Protein AF-A0A7W1R428-F1 (afdb_monomer_lite)

pLDDT: mean 77.75, std 11.99, range [46.38, 95.56]

Sequence (162 aa):
SAAFAVQTAIAVAAGSLLSLLPHAWVALGVTLLFAVGAVVLWRSAAESSDGMDEEATALGSSRDREWPAWRIALASFGITFLAEWGDLSQLATAGLAARYDDPQSVFVGALAALLLIASLAVFVGAKLVARLPIRLVRRSAAVLFAAFAVLAASEAVTAFGG

Radius of gyration: 20.8 Å; chains: 1; bounding box: 50×32×56 Å

Structure (mmCIF, N/CA/C/O backbone):
data_AF-A0A7W1R428-F1
#
_entry.id   AF-A0A7W1R428-F1
#
loop_
_atom_site.group_PDB
_atom_site.id
_atom_site.type_symbol
_atom_site.label_atom_id
_atom_site.label_alt_id
_atom_site.label_comp_id
_atom_site.label_asym_id
_atom_site.label_entity_id
_atom_site.label_seq_id
_atom_site.pdbx_PDB_ins_code
_atom_site.Cartn_x
_atom_site.Cartn_y
_atom_site.Cartn_z
_atom_site.occupancy
_atom_site.B_iso_or_equiv
_atom_site.auth_seq_id
_atom_site.auth_comp_id
_atom_site.auth_asym_id
_atom_site.auth_atom_id
_atom_site.pdbx_PDB_model_num
ATOM 1 N N . SER A 1 1 ? -2.256 14.863 19.886 1.00 46.38 1 SER A N 1
ATOM 2 C CA . SER A 1 1 ? -2.017 15.956 18.916 1.00 46.38 1 SER A CA 1
ATOM 3 C C . SER A 1 1 ? -3.301 16.247 18.158 1.00 46.38 1 SER A C 1
ATOM 5 O O . SER A 1 1 ? -3.862 15.310 17.607 1.00 46.38 1 SER A O 1
ATOM 7 N N . ALA A 1 2 ? -3.790 17.491 18.132 1.00 48.59 2 ALA A N 1
ATOM 8 C CA . ALA A 1 2 ? -5.063 17.850 17.484 1.00 48.59 2 ALA A CA 1
ATOM 9 C C . ALA A 1 2 ? -5.148 17.414 16.003 1.00 48.59 2 ALA A C 1
ATOM 11 O O . ALA A 1 2 ? -6.204 16.992 15.549 1.00 48.59 2 ALA A O 1
ATOM 12 N N . ALA A 1 3 ? -4.016 17.402 15.289 1.00 47.34 3 ALA A N 1
ATOM 13 C CA . ALA A 1 3 ? -3.917 16.885 13.922 1.00 47.34 3 ALA A CA 1
ATOM 14 C C . ALA A 1 3 ? -4.297 15.395 13.798 1.00 47.34 3 ALA A C 1
ATOM 16 O O . ALA A 1 3 ? -5.015 15.024 12.878 1.00 47.34 3 ALA A O 1
ATOM 17 N N . PHE A 1 4 ? -3.888 14.564 14.762 1.00 48.84 4 PHE A N 1
ATOM 18 C CA . PHE A 1 4 ? -4.186 13.127 14.792 1.00 48.84 4 PHE A CA 1
ATOM 19 C C . PHE A 1 4 ? -5.676 12.872 15.065 1.00 48.84 4 PHE A C 1
ATOM 21 O O . PHE A 1 4 ? -6.282 11.993 14.471 1.00 48.84 4 PHE A O 1
ATOM 28 N N . ALA A 1 5 ? -6.298 13.692 15.918 1.00 59.56 5 ALA A N 1
ATOM 29 C CA . ALA A 1 5 ? -7.731 13.604 16.193 1.00 59.56 5 ALA A CA 1
ATOM 30 C C . ALA A 1 5 ? -8.578 14.015 14.977 1.00 59.56 5 ALA A C 1
ATOM 32 O O . ALA A 1 5 ? -9.542 13.330 14.645 1.00 59.56 5 ALA A O 1
ATOM 33 N N . VAL A 1 6 ? -8.196 15.095 14.285 1.00 69.75 6 VAL A N 1
ATOM 34 C CA . VAL A 1 6 ? -8.872 15.561 13.061 1.00 69.75 6 VAL A CA 1
ATOM 35 C C . VAL A 1 6 ? -8.744 14.530 11.943 1.00 69.75 6 VAL A C 1
ATOM 37 O O . VAL A 1 6 ? -9.721 14.204 11.280 1.00 69.75 6 VAL A O 1
ATOM 40 N N . GLN A 1 7 ? -7.557 13.965 11.764 1.00 57.78 7 GLN A N 1
ATOM 41 C CA . GLN A 1 7 ? -7.304 12.920 10.783 1.00 57.78 7 GLN A CA 1
ATOM 42 C C . GLN A 1 7 ? -8.105 11.644 11.061 1.00 57.78 7 GLN A C 1
ATOM 44 O O . GLN A 1 7 ? -8.745 11.122 10.150 1.00 57.78 7 GLN A O 1
ATOM 49 N N . THR A 1 8 ? -8.103 11.154 12.302 1.00 57.97 8 THR A N 1
ATOM 50 C CA . THR A 1 8 ? -8.894 9.978 12.685 1.00 57.97 8 THR A CA 1
ATOM 51 C C . THR A 1 8 ? -10.384 10.252 12.511 1.00 57.97 8 THR A C 1
ATOM 53 O O . THR A 1 8 ? -11.104 9.396 12.008 1.00 57.97 8 THR A O 1
ATOM 56 N N . ALA A 1 9 ? -10.849 11.463 12.831 1.00 66.94 9 ALA A N 1
ATOM 57 C CA . ALA A 1 9 ? -12.229 11.862 12.583 1.00 66.94 9 ALA A CA 1
ATOM 58 C C . ALA A 1 9 ? -12.577 11.857 11.086 1.00 66.94 9 ALA A C 1
ATOM 60 O O . ALA A 1 9 ? -13.651 11.386 10.729 1.00 66.94 9 ALA A O 1
ATOM 61 N N . ILE A 1 10 ? -11.677 12.310 10.205 1.00 72.69 10 ILE A N 1
ATOM 62 C CA . ILE A 1 10 ? -11.885 12.284 8.747 1.00 72.69 10 ILE A CA 1
ATOM 63 C C . ILE A 1 10 ? -11.892 10.847 8.211 1.00 72.69 10 ILE A C 1
ATOM 65 O O . ILE A 1 10 ? -12.778 10.505 7.433 1.00 72.69 10 ILE A O 1
ATOM 69 N N . ALA A 1 11 ? -10.958 9.992 8.635 1.00 61.50 11 ALA A N 1
ATOM 70 C CA . ALA A 1 11 ? -10.897 8.593 8.205 1.00 61.50 11 ALA A CA 1
ATOM 71 C C . ALA A 1 11 ? -12.123 7.794 8.679 1.00 61.50 11 ALA A C 1
ATOM 73 O O . ALA A 1 11 ? -12.725 7.055 7.902 1.00 61.50 11 ALA A O 1
ATOM 74 N N . VAL A 1 12 ? -12.550 8.000 9.930 1.00 67.56 12 VAL A N 1
ATOM 75 C CA . VAL A 1 12 ? -13.773 7.400 10.481 1.00 67.56 12 VAL A CA 1
ATOM 76 C C . VAL A 1 12 ? -15.014 7.969 9.801 1.00 67.56 12 VAL A C 1
ATOM 78 O O . VAL A 1 12 ? -15.932 7.212 9.515 1.00 67.56 12 VAL A O 1
ATOM 81 N N . ALA A 1 13 ? -15.052 9.265 9.483 1.00 72.12 13 ALA A N 1
ATOM 82 C CA . ALA A 1 13 ? -16.160 9.862 8.742 1.00 72.12 13 ALA A CA 1
ATOM 83 C C . ALA A 1 13 ? -16.240 9.327 7.306 1.00 72.12 13 ALA A C 1
ATOM 85 O O . ALA A 1 13 ? -17.332 9.014 6.848 1.00 72.12 13 ALA A O 1
ATOM 86 N N . ALA A 1 14 ? -15.109 9.162 6.616 1.00 69.44 14 ALA A N 1
ATOM 87 C CA . ALA A 1 14 ? -15.047 8.586 5.273 1.00 69.44 14 ALA A CA 1
ATOM 88 C C . ALA A 1 14 ? -15.424 7.095 5.271 1.00 69.44 14 ALA A C 1
ATOM 90 O O . ALA A 1 14 ? -16.214 6.666 4.433 1.00 69.44 14 ALA A O 1
ATOM 91 N N . GLY A 1 15 ? -14.928 6.319 6.239 1.00 64.12 15 GLY A N 1
ATOM 92 C CA . GLY A 1 15 ? -15.320 4.922 6.440 1.00 64.12 15 GLY A CA 1
ATOM 93 C C . GLY A 1 15 ? -16.794 4.777 6.826 1.00 64.12 15 GLY A C 1
ATOM 94 O O . GLY A 1 15 ? -17.482 3.907 6.305 1.00 64.12 15 GLY A O 1
ATOM 95 N N . SER A 1 16 ? -17.305 5.684 7.661 1.00 65.50 16 SER A N 1
ATOM 96 C CA . SER A 1 16 ? -18.724 5.786 8.017 1.00 65.50 16 SER A CA 1
ATOM 97 C C . SER A 1 16 ? -19.583 6.112 6.790 1.00 65.50 16 SER A C 1
ATOM 99 O O . SER A 1 16 ? -20.563 5.423 6.527 1.00 65.50 16 SER A O 1
ATOM 101 N N . LEU A 1 17 ? -19.166 7.071 5.960 1.00 66.31 17 LEU A N 1
ATOM 102 C CA . LEU A 1 17 ? -19.813 7.412 4.688 1.00 66.31 17 LEU A CA 1
ATOM 103 C C . LEU A 1 17 ? -19.819 6.249 3.691 1.00 66.31 17 LEU A C 1
ATOM 105 O O . LEU A 1 17 ? -20.832 6.019 3.036 1.00 66.31 17 LEU A O 1
ATOM 109 N N . LEU A 1 18 ? -18.729 5.485 3.604 1.00 66.38 18 LEU A N 1
ATOM 110 C CA . LEU A 1 18 ? -18.683 4.252 2.816 1.00 66.38 18 LEU A CA 1
ATOM 111 C C . LEU A 1 18 ? -19.590 3.164 3.403 1.00 66.38 18 LEU A C 1
ATOM 113 O O . LEU A 1 18 ? -20.216 2.433 2.646 1.00 66.38 18 LEU A O 1
ATOM 117 N N . SER A 1 19 ? -19.714 3.084 4.730 1.00 67.19 19 SER A N 1
ATOM 118 C CA . SER A 1 19 ? -20.616 2.136 5.399 1.00 67.19 19 SER A CA 1
ATOM 119 C C . SER A 1 19 ? -22.100 2.514 5.297 1.00 67.19 19 SER A C 1
ATOM 121 O O . SER A 1 19 ? -22.962 1.657 5.475 1.00 67.19 19 SER A O 1
ATOM 123 N N . LEU A 1 20 ? -22.405 3.782 4.983 1.00 71.31 20 LEU A N 1
ATOM 124 C CA . LEU A 1 20 ? -23.758 4.256 4.673 1.00 71.31 20 LEU A CA 1
ATOM 125 C C . LEU A 1 20 ? -24.197 3.874 3.253 1.00 71.31 20 LEU A C 1
ATOM 127 O O . LEU A 1 20 ? -25.394 3.885 2.959 1.00 71.31 20 LEU A O 1
ATOM 131 N N . LEU A 1 21 ? -23.256 3.534 2.368 1.00 73.75 21 LEU A N 1
ATOM 132 C CA . LEU A 1 21 ? -23.596 2.963 1.073 1.00 73.75 21 LEU A CA 1
ATOM 133 C C . LEU A 1 21 ? -24.078 1.521 1.276 1.00 73.75 21 LEU A C 1
ATOM 135 O O . LEU A 1 21 ? -23.491 0.778 2.067 1.00 73.75 21 LEU A O 1
ATOM 139 N N . PRO A 1 22 ? -25.119 1.082 0.547 1.00 81.19 22 PRO A N 1
ATOM 140 C CA . PRO A 1 22 ? -25.514 -0.318 0.575 1.00 81.19 22 PRO A CA 1
ATOM 141 C C . PRO A 1 22 ? -24.299 -1.190 0.241 1.00 81.19 22 PRO A C 1
ATOM 143 O O . PRO A 1 22 ? -23.606 -0.922 -0.743 1.00 81.19 22 PRO A O 1
ATOM 146 N N . HIS A 1 23 ? -24.039 -2.215 1.060 1.00 77.50 23 HIS A N 1
ATOM 147 C CA . HIS A 1 23 ? -22.818 -3.034 1.001 1.00 77.50 23 HIS A CA 1
ATOM 148 C C . HIS A 1 23 ? -22.543 -3.582 -0.409 1.00 77.50 23 HIS A C 1
ATOM 150 O O . HIS A 1 23 ? -21.394 -3.696 -0.834 1.00 77.50 23 HIS A O 1
ATOM 156 N N . ALA A 1 24 ? -23.608 -3.821 -1.172 1.00 80.38 24 ALA A N 1
ATOM 157 C CA . ALA A 1 24 ? -23.563 -4.247 -2.559 1.00 80.38 24 ALA A CA 1
ATOM 158 C C . ALA A 1 24 ? -22.816 -3.266 -3.493 1.00 80.38 24 ALA A C 1
ATOM 160 O O . ALA A 1 24 ? -22.064 -3.697 -4.365 1.00 80.38 24 ALA A O 1
ATOM 161 N N . TRP A 1 25 ? -22.938 -1.949 -3.286 1.00 84.19 25 TRP A N 1
ATOM 162 C CA . TRP A 1 25 ? -22.226 -0.939 -4.083 1.00 84.19 25 TRP A CA 1
ATOM 163 C C . TRP A 1 25 ? -20.737 -0.878 -3.760 1.00 84.19 25 TRP A C 1
ATOM 165 O O . TRP A 1 25 ? -19.921 -0.698 -4.665 1.00 84.19 25 TRP A O 1
ATOM 175 N N . VAL A 1 26 ? -20.375 -1.061 -2.489 1.00 83.94 26 VAL A N 1
ATOM 176 C CA . VAL A 1 26 ? -18.970 -1.119 -2.064 1.00 83.94 26 VAL A CA 1
ATOM 177 C C . VAL A 1 26 ? -18.304 -2.356 -2.665 1.00 83.94 26 VAL A C 1
ATOM 179 O O . VAL A 1 26 ? -17.255 -2.239 -3.297 1.00 83.94 26 VAL A O 1
ATOM 182 N N . ALA A 1 27 ? -18.954 -3.519 -2.564 1.00 84.94 27 ALA A N 1
ATOM 183 C CA . ALA A 1 27 ? -18.454 -4.766 -3.137 1.00 84.94 27 ALA A CA 1
ATOM 184 C C . ALA A 1 27 ? -18.299 -4.686 -4.668 1.00 84.94 27 ALA A C 1
ATOM 186 O O . ALA A 1 27 ? -17.291 -5.135 -5.221 1.00 84.94 27 ALA A O 1
ATOM 187 N N . LEU A 1 28 ? -19.245 -4.043 -5.363 1.00 87.25 28 LEU A N 1
ATOM 188 C CA . LEU A 1 28 ? -19.158 -3.799 -6.806 1.00 87.25 28 LEU A CA 1
ATOM 189 C C . LEU A 1 28 ? -17.972 -2.876 -7.144 1.00 87.25 28 LEU A C 1
ATOM 191 O O . LEU A 1 28 ? -17.186 -3.188 -8.041 1.00 87.25 28 LEU A O 1
ATOM 195 N N . GLY A 1 29 ? -17.788 -1.785 -6.395 1.00 88.75 29 GLY A N 1
ATOM 196 C CA . GLY A 1 29 ? -16.657 -0.869 -6.574 1.00 88.75 29 GLY A CA 1
ATOM 197 C C . GLY A 1 29 ? -15.299 -1.557 -6.403 1.00 88.75 29 GLY A C 1
ATOM 198 O O . GLY A 1 29 ? -14.413 -1.397 -7.243 1.00 88.75 29 GLY A O 1
ATOM 199 N N . VAL A 1 30 ? -15.157 -2.384 -5.365 1.00 87.94 30 VAL A N 1
ATOM 200 C CA . VAL A 1 30 ? -13.943 -3.175 -5.107 1.00 87.94 30 VAL A CA 1
ATOM 201 C C . VAL A 1 30 ? -13.705 -4.205 -6.217 1.00 87.94 30 VAL A C 1
ATOM 203 O O . VAL A 1 30 ? -12.585 -4.329 -6.714 1.00 87.94 30 VAL A O 1
ATOM 206 N N . THR A 1 31 ? -14.759 -4.890 -6.669 1.00 91.12 31 THR A N 1
ATOM 207 C CA . THR A 1 31 ? -14.688 -5.847 -7.786 1.00 91.12 31 THR A CA 1
ATOM 208 C C . THR A 1 31 ? -14.165 -5.183 -9.057 1.00 91.12 31 THR A C 1
ATOM 210 O O . THR A 1 31 ? -13.238 -5.692 -9.690 1.00 91.12 31 THR A O 1
ATOM 213 N N . LEU A 1 32 ? -14.723 -4.024 -9.420 1.00 93.38 32 LEU A N 1
ATOM 214 C CA . LEU A 1 32 ? -14.290 -3.267 -10.595 1.00 93.38 32 LEU A CA 1
ATOM 215 C C . LEU A 1 32 ? -12.843 -2.794 -10.465 1.00 93.38 32 LEU A C 1
ATOM 217 O O . LEU A 1 32 ? -12.081 -2.920 -11.422 1.00 93.38 32 LEU A O 1
ATOM 221 N N . LEU A 1 33 ? -12.449 -2.295 -9.293 1.00 92.94 33 LEU A N 1
ATOM 222 C CA . LEU A 1 33 ? -11.083 -1.846 -9.033 1.00 92.94 33 LEU A CA 1
ATOM 223 C C . LEU A 1 33 ? -10.070 -2.970 -9.288 1.00 92.94 33 LEU A C 1
ATOM 225 O O . LEU A 1 33 ? -9.105 -2.782 -10.034 1.00 92.94 33 LEU A O 1
ATOM 229 N N . PHE A 1 34 ? -10.307 -4.150 -8.712 1.00 94.56 34 PHE A N 1
ATOM 230 C CA . PHE A 1 34 ? -9.418 -5.294 -8.896 1.00 94.56 34 PHE A CA 1
ATOM 231 C C . PHE A 1 34 ? -9.449 -5.835 -10.328 1.00 94.56 34 PHE A C 1
ATOM 233 O O . PHE A 1 34 ? -8.393 -6.154 -10.875 1.00 94.56 34 PHE A O 1
ATOM 240 N N . ALA A 1 35 ? -10.620 -5.884 -10.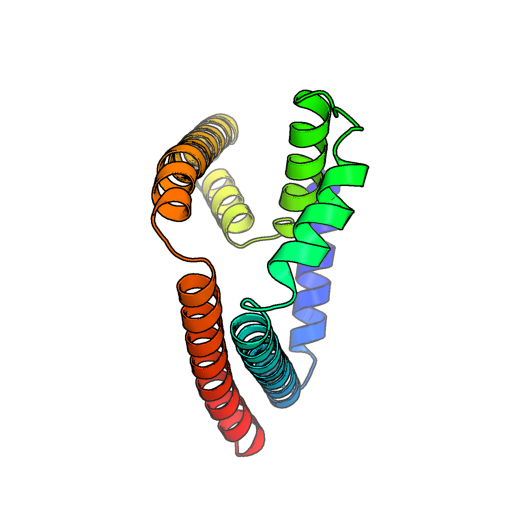971 1.00 93.12 35 ALA A N 1
ATOM 241 C CA . ALA A 1 35 ? -10.747 -6.338 -12.356 1.00 93.12 35 ALA A CA 1
ATOM 242 C C . ALA A 1 35 ? -9.991 -5.420 -13.331 1.00 93.12 35 ALA A C 1
ATOM 244 O O . ALA A 1 35 ? -9.233 -5.897 -14.179 1.00 93.12 35 ALA A O 1
ATOM 245 N N . VAL A 1 36 ? -10.136 -4.100 -13.181 1.00 94.62 36 VAL A N 1
ATOM 246 C CA . VAL A 1 36 ? -9.393 -3.114 -13.978 1.00 94.62 36 VAL A CA 1
ATOM 247 C C . VAL A 1 36 ? -7.895 -3.236 -13.710 1.00 94.62 36 VAL A C 1
ATOM 249 O O . VAL A 1 36 ? -7.114 -3.298 -14.661 1.00 94.62 36 VAL A O 1
ATOM 252 N N . GLY A 1 37 ? -7.485 -3.343 -12.441 1.00 90.38 37 GLY A N 1
ATOM 253 C CA . GLY A 1 37 ? -6.081 -3.540 -12.075 1.00 90.38 37 GLY A CA 1
ATOM 254 C C . GLY A 1 37 ? -5.478 -4.800 -12.703 1.00 90.38 37 GLY A C 1
ATOM 255 O O . GLY A 1 37 ? -4.380 -4.742 -13.257 1.00 90.38 37 GLY A O 1
ATOM 256 N N . ALA A 1 38 ? -6.220 -5.912 -12.716 1.00 92.25 38 ALA A N 1
ATOM 257 C CA . ALA A 1 38 ? -5.803 -7.153 -13.366 1.00 92.25 38 ALA A CA 1
ATOM 258 C C . ALA A 1 38 ? -5.568 -6.959 -14.872 1.00 92.25 38 ALA A C 1
ATOM 260 O O . ALA A 1 38 ? -4.522 -7.352 -15.390 1.00 92.25 38 ALA A O 1
ATOM 261 N N . VAL A 1 39 ? -6.509 -6.313 -15.570 1.00 92.5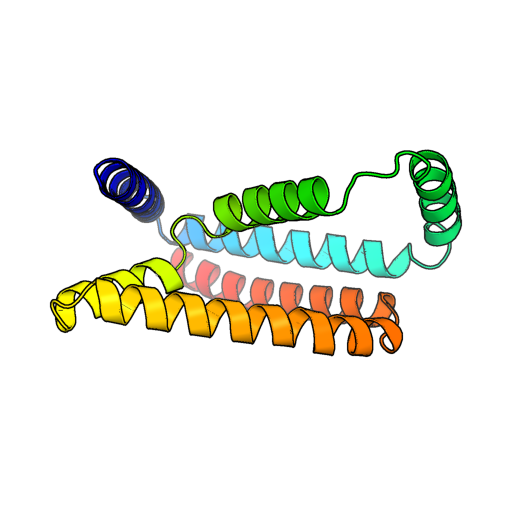0 39 VAL A N 1
ATOM 262 C CA . VAL A 1 39 ? -6.417 -6.065 -17.019 1.00 92.50 39 VAL A CA 1
ATOM 263 C C . VAL A 1 39 ? -5.257 -5.126 -17.354 1.00 92.50 39 VAL A C 1
ATOM 265 O O . VAL A 1 39 ? -4.487 -5.415 -18.271 1.00 92.50 39 VAL A O 1
ATOM 268 N N . VAL A 1 40 ? -5.095 -4.027 -16.611 1.00 91.44 40 VAL A N 1
ATOM 269 C CA . VAL A 1 40 ? -4.001 -3.063 -16.822 1.00 91.44 40 VAL A CA 1
ATOM 270 C C . VAL A 1 40 ? -2.645 -3.735 -16.619 1.00 91.44 40 VAL A C 1
ATOM 272 O O . VAL A 1 40 ? -1.770 -3.625 -17.479 1.00 91.44 40 VAL A O 1
ATOM 275 N N . LEU A 1 41 ? -2.475 -4.487 -15.528 1.00 88.62 41 LEU A N 1
ATOM 276 C CA . LEU A 1 41 ? -1.226 -5.198 -15.248 1.00 88.62 41 LEU A CA 1
ATOM 277 C C . LEU A 1 41 ? -0.937 -6.283 -16.289 1.00 88.62 41 LEU A C 1
ATOM 279 O O . LEU A 1 41 ? 0.216 -6.450 -16.690 1.00 88.62 41 LEU A O 1
ATOM 283 N N . TRP A 1 42 ? -1.967 -6.986 -16.767 1.00 89.62 42 TRP A N 1
ATOM 284 C CA . TRP A 1 42 ? -1.817 -8.009 -17.800 1.00 89.62 42 TRP A CA 1
ATOM 285 C C . TRP A 1 42 ? -1.372 -7.417 -19.142 1.00 89.62 42 TRP A C 1
ATOM 287 O O . TRP A 1 42 ? -0.429 -7.922 -19.753 1.00 89.62 42 TRP A O 1
ATOM 297 N N . ARG A 1 43 ? -1.990 -6.309 -19.574 1.00 87.81 43 ARG A N 1
ATOM 298 C CA . ARG A 1 43 ? -1.610 -5.590 -20.806 1.00 87.81 43 ARG A CA 1
ATOM 299 C C . ARG A 1 43 ? -0.202 -5.007 -20.704 1.00 87.81 43 ARG A C 1
ATOM 301 O O . ARG A 1 43 ? 0.626 -5.240 -21.580 1.00 87.81 43 ARG A O 1
ATOM 308 N N . SER A 1 44 ? 0.110 -4.383 -19.572 1.00 79.38 44 SER A N 1
ATOM 309 C CA . SER A 1 44 ? 1.433 -3.824 -19.285 1.00 79.38 44 SER A CA 1
ATOM 310 C C . SER A 1 44 ? 2.535 -4.895 -19.195 1.00 79.38 44 SER A C 1
ATOM 312 O O . SER A 1 44 ? 3.710 -4.622 -19.452 1.00 79.38 44 SER A O 1
ATOM 314 N N . ALA A 1 45 ? 2.190 -6.138 -18.843 1.00 78.81 45 ALA A N 1
ATOM 315 C CA . ALA A 1 45 ? 3.106 -7.276 -18.906 1.00 78.81 45 ALA A CA 1
ATOM 316 C C . ALA A 1 45 ? 3.311 -7.808 -20.338 1.00 78.81 45 ALA A C 1
ATOM 318 O O . ALA A 1 45 ? 4.328 -8.449 -20.600 1.00 78.81 45 ALA A O 1
ATOM 319 N N . ALA A 1 46 ? 2.377 -7.562 -21.260 1.00 72.56 46 ALA A N 1
ATOM 320 C CA . ALA A 1 46 ? 2.488 -7.960 -22.664 1.00 72.56 46 ALA A CA 1
ATOM 321 C C . ALA A 1 46 ? 3.283 -6.937 -23.500 1.00 72.56 46 ALA A C 1
ATOM 323 O O . ALA A 1 46 ? 4.119 -7.343 -24.300 1.00 72.56 46 ALA A O 1
ATOM 324 N N . GLU A 1 47 ? 3.101 -5.636 -23.249 1.00 69.19 47 GLU A N 1
ATOM 325 C CA . GLU A 1 47 ? 3.794 -4.527 -23.949 1.00 69.19 47 GLU A CA 1
ATOM 326 C C . GLU A 1 47 ? 5.284 -4.397 -23.584 1.00 69.19 47 GLU A C 1
ATOM 328 O O . GLU A 1 47 ? 6.082 -3.814 -24.316 1.00 69.19 47 GLU A O 1
ATOM 333 N N . SER A 1 48 ? 5.690 -5.011 -22.472 1.00 59.97 48 SER A N 1
ATOM 334 C CA . SER A 1 48 ? 7.047 -4.954 -21.914 1.00 59.97 48 SER A CA 1
ATOM 335 C C . SER A 1 48 ? 8.169 -5.628 -22.725 1.00 59.97 48 SER A C 1
ATOM 337 O O . SER A 1 48 ? 9.238 -5.907 -22.181 1.00 59.97 48 SER A O 1
ATOM 339 N N . SER A 1 49 ? 7.935 -5.937 -24.001 1.00 56.16 49 SER A N 1
ATOM 340 C CA . SER A 1 49 ? 8.962 -6.438 -24.920 1.00 56.16 49 SER A CA 1
ATOM 341 C C . SER A 1 49 ? 9.369 -5.440 -26.007 1.00 56.16 49 SER A C 1
ATOM 343 O O . SER A 1 49 ? 10.367 -5.719 -26.655 1.00 56.16 49 SER A O 1
ATOM 345 N N . ASP A 1 50 ? 8.634 -4.337 -26.198 1.00 55.34 50 ASP A N 1
ATOM 346 C CA . ASP A 1 50 ? 8.876 -3.382 -27.300 1.00 55.34 50 ASP A CA 1
ATOM 347 C C . ASP A 1 50 ? 8.964 -1.923 -26.795 1.00 55.34 50 ASP A C 1
ATOM 349 O O . ASP A 1 50 ? 9.802 -1.156 -27.248 1.00 55.34 50 ASP A O 1
ATOM 353 N N . GLY A 1 51 ? 8.180 -1.545 -25.771 1.00 54.78 51 GLY A N 1
ATOM 354 C CA . GLY A 1 51 ? 8.163 -0.166 -25.241 1.00 54.78 51 GLY A CA 1
ATOM 355 C C . GLY A 1 51 ? 9.158 0.135 -24.110 1.00 54.78 51 GLY A C 1
ATOM 356 O O . GLY A 1 51 ? 9.416 1.297 -23.803 1.00 54.78 51 GLY A O 1
ATOM 357 N N . MET A 1 52 ? 9.740 -0.893 -23.479 1.00 53.78 52 MET A N 1
ATOM 358 C CA . MET A 1 52 ? 10.676 -0.709 -22.359 1.00 53.78 52 MET A CA 1
ATOM 359 C C . MET A 1 52 ? 11.956 0.021 -22.784 1.00 53.78 52 MET A C 1
ATOM 361 O O . MET A 1 52 ? 12.520 0.766 -21.986 1.00 53.78 52 MET A O 1
ATOM 365 N N . ASP A 1 53 ? 12.397 -0.192 -24.024 1.00 56.38 53 ASP A N 1
ATOM 366 C CA . ASP A 1 53 ? 13.646 0.358 -24.546 1.00 56.38 53 ASP A CA 1
ATOM 367 C C . ASP A 1 53 ? 13.490 1.837 -24.957 1.00 56.38 53 ASP A C 1
ATOM 369 O O . ASP A 1 53 ? 14.399 2.633 -24.712 1.00 56.38 53 ASP A O 1
ATOM 373 N N . GLU A 1 54 ? 12.321 2.248 -25.473 1.00 57.84 54 GLU A N 1
ATOM 374 C CA . GLU A 1 54 ? 11.987 3.654 -25.785 1.00 57.84 54 GLU A CA 1
ATOM 375 C C . GLU A 1 54 ? 11.679 4.486 -24.528 1.00 57.84 54 GLU A C 1
ATOM 377 O O . GLU A 1 54 ? 12.136 5.623 -24.389 1.00 57.84 54 GLU A O 1
ATOM 382 N N . GLU A 1 55 ? 10.952 3.927 -23.559 1.00 57.69 55 GLU A N 1
ATOM 383 C CA . GLU A 1 55 ? 10.612 4.639 -22.322 1.00 57.69 55 GLU A CA 1
ATOM 384 C C . GLU A 1 55 ? 11.835 4.756 -21.392 1.00 57.69 55 GLU A C 1
ATOM 386 O O . GLU A 1 55 ? 12.063 5.805 -20.787 1.00 57.69 55 GLU A O 1
ATOM 391 N N . ALA A 1 56 ? 12.702 3.735 -21.335 1.00 56.94 56 ALA A N 1
ATOM 392 C CA . ALA A 1 56 ? 13.968 3.809 -20.600 1.00 56.94 56 ALA A CA 1
ATOM 393 C C . ALA A 1 56 ? 14.969 4.797 -21.225 1.00 56.94 56 ALA A C 1
ATOM 395 O O . ALA A 1 56 ? 15.740 5.417 -20.486 1.00 56.94 56 ALA A O 1
ATOM 396 N N . THR A 1 57 ? 14.952 4.987 -22.550 1.00 56.59 57 THR A N 1
ATOM 397 C CA . THR A 1 57 ? 15.784 5.996 -23.228 1.00 56.59 57 THR A CA 1
ATOM 398 C C . THR A 1 57 ? 15.231 7.417 -23.056 1.00 56.59 57 THR A C 1
ATOM 400 O O . THR A 1 57 ? 16.014 8.325 -22.768 1.00 56.59 57 THR A O 1
ATOM 403 N N . ALA A 1 58 ? 13.907 7.619 -23.090 1.00 61.66 58 ALA A N 1
ATOM 404 C CA . ALA A 1 58 ? 13.267 8.918 -22.820 1.00 61.66 58 ALA A CA 1
ATOM 405 C C . ALA A 1 58 ? 13.339 9.353 -21.336 1.00 61.66 58 ALA A C 1
ATOM 407 O O . ALA A 1 58 ? 13.523 10.531 -21.013 1.00 61.66 58 ALA A O 1
ATOM 408 N N . LEU A 1 59 ? 13.245 8.403 -20.401 1.00 60.06 59 LEU A N 1
ATOM 409 C CA . LEU A 1 59 ? 13.485 8.646 -18.972 1.00 60.06 59 LEU A CA 1
ATOM 410 C C . LEU A 1 59 ? 14.982 8.796 -18.665 1.00 60.06 59 LEU A C 1
ATOM 412 O O . LEU A 1 59 ? 15.346 9.501 -17.723 1.00 60.06 59 LEU A O 1
ATOM 416 N N . GLY A 1 60 ? 15.847 8.174 -19.473 1.00 55.97 60 GLY A N 1
ATOM 417 C CA . GLY A 1 60 ? 17.300 8.330 -19.438 1.00 55.97 60 GLY A CA 1
ATOM 418 C C . GLY A 1 60 ? 17.748 9.763 -19.732 1.00 55.97 60 GLY A C 1
ATOM 419 O O . GLY A 1 60 ? 18.573 10.285 -18.991 1.00 55.97 60 GLY A O 1
ATOM 420 N N . SER A 1 61 ? 17.135 10.440 -20.710 1.00 56.06 61 SER A N 1
ATOM 421 C CA . SER A 1 61 ? 17.441 11.847 -21.031 1.00 56.06 61 SER A CA 1
ATOM 422 C C . SER A 1 61 ? 16.898 12.858 -20.010 1.00 56.06 61 SER A C 1
ATOM 424 O O . SER A 1 61 ? 17.297 14.016 -20.006 1.00 56.06 61 SER A O 1
ATOM 426 N N . SER A 1 62 ? 15.980 12.441 -19.131 1.00 58.06 62 SER A N 1
ATOM 427 C CA . SER A 1 62 ? 15.472 13.262 -18.016 1.00 58.06 62 SER A CA 1
ATOM 428 C C . SER A 1 62 ? 16.231 13.014 -16.702 1.00 58.06 62 SER A C 1
ATOM 430 O O . SER A 1 62 ? 16.033 13.721 -15.710 1.00 58.06 62 SER A O 1
ATOM 432 N N . ARG A 1 63 ? 17.104 11.998 -16.688 1.00 57.19 63 ARG A N 1
ATOM 433 C CA . ARG A 1 63 ? 17.857 11.513 -15.524 1.00 57.19 63 ARG A CA 1
ATOM 434 C C . ARG A 1 63 ? 19.077 12.374 -15.185 1.00 57.19 63 ARG A C 1
ATOM 436 O O . ARG A 1 63 ? 19.609 12.245 -14.088 1.00 57.19 63 ARG A O 1
ATOM 443 N N . ASP A 1 64 ? 19.433 13.312 -16.062 1.00 56.28 64 ASP A N 1
ATOM 444 C CA . ASP A 1 64 ? 20.499 14.312 -15.873 1.00 56.28 64 ASP A CA 1
ATOM 445 C C . ASP A 1 64 ? 20.189 15.310 -14.740 1.00 56.28 64 ASP A C 1
ATOM 447 O O . ASP A 1 64 ? 21.011 16.131 -14.330 1.00 56.28 64 ASP A O 1
ATOM 451 N N . ARG A 1 65 ? 18.967 15.263 -14.203 1.00 63.62 65 ARG A N 1
ATOM 452 C CA . ARG A 1 65 ? 18.573 15.982 -12.999 1.00 63.62 65 ARG A CA 1
ATOM 453 C C . ARG A 1 65 ? 18.985 15.151 -11.778 1.00 63.62 65 ARG A C 1
ATOM 455 O O . ARG A 1 65 ? 18.155 14.478 -11.173 1.00 63.62 65 ARG A O 1
ATOM 462 N N . GLU A 1 66 ? 20.259 15.225 -11.402 1.00 67.75 66 GLU A N 1
ATOM 463 C CA . GLU A 1 66 ? 20.797 14.608 -10.182 1.00 67.75 66 GLU A CA 1
ATOM 464 C C . GLU A 1 66 ? 20.119 15.208 -8.939 1.00 67.75 66 GLU A C 1
ATOM 466 O O . GLU A 1 66 ? 20.506 16.258 -8.419 1.00 67.75 66 GLU A O 1
ATOM 471 N N . TRP A 1 67 ? 19.034 14.591 -8.469 1.00 76.38 67 TRP A N 1
ATOM 472 C CA . TRP A 1 67 ? 18.424 15.010 -7.214 1.00 76.38 67 TRP A CA 1
ATOM 473 C C . TRP A 1 67 ? 19.311 14.531 -6.065 1.00 76.38 67 TRP A C 1
ATOM 475 O O . TRP A 1 67 ? 19.628 13.342 -5.999 1.00 76.38 67 TRP A O 1
ATOM 485 N N . PRO A 1 68 ? 19.688 15.413 -5.125 1.00 86.69 68 PRO A N 1
ATOM 486 C CA . PRO A 1 68 ? 20.424 14.989 -3.948 1.00 86.69 68 PRO A CA 1
ATOM 487 C C . PRO A 1 68 ? 19.595 13.972 -3.154 1.00 86.69 68 PRO A C 1
ATOM 489 O O . PRO A 1 68 ? 18.375 14.113 -3.028 1.00 86.69 68 PRO A O 1
ATOM 492 N N . ALA A 1 69 ? 20.263 12.963 -2.589 1.00 83.88 69 ALA A N 1
ATOM 493 C CA . ALA A 1 69 ? 19.627 11.815 -1.934 1.00 83.88 69 ALA A CA 1
ATOM 494 C C . ALA A 1 69 ? 18.592 12.205 -0.861 1.00 83.88 69 ALA A C 1
ATOM 496 O O . ALA A 1 69 ? 17.565 11.545 -0.724 1.00 83.88 69 ALA A O 1
ATOM 497 N N . TRP A 1 70 ? 18.804 13.318 -0.151 1.00 83.81 70 TRP A N 1
ATOM 498 C CA . TRP A 1 70 ? 17.855 13.819 0.847 1.00 83.81 70 TRP A CA 1
ATOM 499 C C . TRP A 1 70 ? 16.511 14.259 0.241 1.00 83.81 70 TRP A C 1
ATOM 501 O O . TRP A 1 70 ? 15.480 14.091 0.884 1.00 83.81 70 TRP A O 1
ATOM 511 N N . ARG A 1 71 ? 16.487 14.778 -0.999 1.00 85.38 71 ARG A N 1
ATOM 512 C CA . ARG A 1 71 ? 15.239 15.146 -1.695 1.00 85.38 71 ARG A CA 1
ATOM 513 C C . ARG A 1 71 ? 14.460 13.914 -2.117 1.00 85.38 71 ARG A C 1
ATOM 515 O O . ARG A 1 71 ? 13.241 13.913 -2.013 1.00 85.38 71 ARG A O 1
ATOM 522 N N . ILE A 1 72 ? 15.160 12.872 -2.563 1.00 83.44 72 ILE A N 1
ATOM 523 C CA . ILE A 1 72 ? 14.550 11.582 -2.900 1.00 83.44 72 ILE A CA 1
ATOM 524 C C . ILE A 1 72 ? 13.972 10.945 -1.635 1.00 83.44 72 ILE A C 1
ATOM 526 O O . ILE A 1 72 ? 12.825 10.505 -1.646 1.00 83.44 72 ILE A O 1
ATOM 530 N N . ALA A 1 73 ? 14.731 10.960 -0.535 1.00 81.38 73 ALA A N 1
ATOM 531 C CA . ALA A 1 73 ? 14.275 10.468 0.759 1.00 81.38 73 ALA A CA 1
ATOM 532 C C . ALA A 1 73 ? 13.048 11.243 1.256 1.00 81.38 73 ALA A C 1
ATOM 534 O O . ALA A 1 73 ? 12.059 10.624 1.627 1.00 81.38 73 ALA A O 1
ATOM 535 N N . LEU A 1 74 ? 13.070 12.579 1.197 1.00 83.19 74 LEU A N 1
ATOM 536 C CA . LEU A 1 74 ? 11.954 13.417 1.640 1.00 83.19 74 LEU A CA 1
ATOM 537 C C . LEU A 1 74 ? 10.708 13.245 0.761 1.00 83.19 74 LEU A C 1
ATOM 539 O O . LEU A 1 74 ? 9.601 13.188 1.286 1.00 83.19 74 LEU A O 1
ATOM 543 N N . ALA A 1 75 ? 10.873 13.137 -0.559 1.00 83.56 75 ALA A N 1
ATOM 544 C CA . ALA A 1 75 ? 9.762 12.906 -1.479 1.00 83.56 75 ALA A CA 1
ATOM 545 C C . ALA A 1 75 ? 9.147 11.513 -1.284 1.00 83.56 75 ALA A C 1
ATOM 547 O O . ALA A 1 75 ? 7.931 11.395 -1.167 1.00 83.56 75 ALA A O 1
ATOM 548 N N . SER A 1 76 ? 9.982 10.475 -1.191 1.00 79.31 76 SER A N 1
ATOM 549 C CA . SER A 1 76 ? 9.526 9.101 -0.942 1.00 79.31 76 SER A CA 1
ATOM 550 C C . SER A 1 76 ? 8.839 9.000 0.416 1.00 79.31 76 SER A C 1
ATOM 552 O O . SER A 1 76 ? 7.744 8.458 0.505 1.00 79.31 76 SER A O 1
ATOM 554 N N . PHE A 1 77 ? 9.432 9.605 1.451 1.00 80.31 77 PHE A N 1
ATOM 555 C CA . PHE A 1 77 ? 8.819 9.721 2.769 1.00 80.31 77 PHE A CA 1
ATOM 556 C C . PHE A 1 77 ? 7.465 10.421 2.688 1.00 80.31 77 PHE A C 1
ATOM 558 O O . PHE A 1 77 ? 6.496 9.879 3.194 1.00 80.31 77 PHE A O 1
ATOM 565 N N . GLY A 1 78 ? 7.369 11.580 2.030 1.00 81.62 78 GLY A N 1
ATOM 566 C CA . GLY A 1 78 ? 6.118 12.329 1.918 1.00 81.62 78 GLY A CA 1
ATOM 567 C C . GLY A 1 78 ? 5.015 11.549 1.202 1.00 81.62 78 GLY A C 1
ATOM 568 O O . GLY A 1 78 ? 3.885 11.527 1.679 1.00 81.62 78 GLY A O 1
ATOM 569 N N . ILE A 1 79 ? 5.344 10.872 0.097 1.00 82.62 79 ILE A N 1
ATOM 570 C CA . ILE A 1 79 ? 4.390 10.047 -0.659 1.00 82.62 79 ILE A CA 1
ATOM 571 C C . ILE A 1 79 ? 3.933 8.849 0.178 1.00 82.62 79 ILE A C 1
ATOM 573 O O . ILE A 1 79 ? 2.732 8.641 0.317 1.00 82.62 79 ILE A O 1
ATOM 577 N N . THR A 1 80 ? 4.862 8.088 0.765 1.00 75.88 80 THR A N 1
ATOM 578 C CA . THR A 1 80 ? 4.530 6.928 1.608 1.00 75.88 80 THR A CA 1
ATOM 579 C C . THR A 1 80 ? 3.759 7.346 2.854 1.00 75.88 80 THR A C 1
ATOM 581 O O . THR A 1 80 ? 2.750 6.735 3.176 1.00 75.88 80 THR A O 1
ATOM 584 N N . PHE A 1 81 ? 4.168 8.424 3.520 1.00 76.62 81 PHE A N 1
ATOM 585 C CA . PHE A 1 81 ? 3.492 8.963 4.697 1.00 76.62 81 PHE A CA 1
ATOM 586 C C . PHE A 1 81 ? 2.044 9.346 4.401 1.00 76.62 81 PHE A C 1
ATOM 588 O O . PHE A 1 81 ? 1.162 9.056 5.203 1.00 76.62 81 PHE A O 1
ATOM 595 N N . LEU A 1 82 ? 1.798 9.979 3.251 1.00 78.31 82 LEU A N 1
ATOM 596 C CA . LEU A 1 82 ? 0.451 10.350 2.832 1.00 78.31 82 LEU A CA 1
ATOM 597 C C . LEU A 1 82 ? -0.369 9.125 2.398 1.00 78.31 82 LEU A C 1
ATOM 599 O O . LEU A 1 82 ? -1.570 9.084 2.64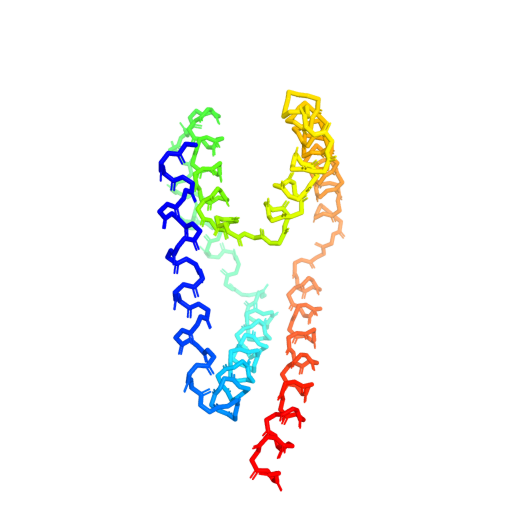6 1.00 78.31 82 LEU A O 1
ATOM 603 N N . ALA A 1 83 ? 0.274 8.129 1.781 1.00 76.69 83 ALA A N 1
ATOM 604 C CA . ALA A 1 83 ? -0.360 6.882 1.352 1.00 76.69 83 ALA A CA 1
ATOM 605 C C . ALA A 1 83 ? -0.732 5.958 2.526 1.00 76.69 83 ALA A C 1
ATOM 607 O O . ALA A 1 83 ? -1.766 5.301 2.475 1.00 76.69 83 ALA A O 1
ATOM 608 N N . GLU A 1 84 ? 0.082 5.922 3.583 1.00 74.19 84 GLU A N 1
ATOM 609 C CA . GLU A 1 84 ? -0.142 5.108 4.791 1.00 74.19 84 GLU A CA 1
ATOM 610 C C . GLU A 1 84 ? -0.891 5.872 5.898 1.00 74.19 84 GLU A C 1
ATOM 612 O O . GLU A 1 84 ? -1.063 5.387 7.020 1.00 74.19 84 GLU A O 1
ATOM 617 N N . TRP A 1 85 ? -1.341 7.093 5.607 1.00 70.12 85 TRP A N 1
ATOM 618 C CA . TRP A 1 85 ? -2.053 7.949 6.546 1.00 70.12 85 TRP A CA 1
ATOM 619 C C . TRP A 1 85 ? -3.408 7.332 6.923 1.00 70.12 85 TRP A C 1
ATOM 621 O O . TRP A 1 85 ? -4.356 7.357 6.141 1.00 70.12 85 TRP A O 1
ATOM 631 N N . GLY A 1 86 ? -3.519 6.806 8.147 1.00 65.12 86 GLY A N 1
ATOM 632 C CA . GLY A 1 86 ? -4.718 6.118 8.639 1.00 65.12 86 GLY A CA 1
ATOM 633 C C . GLY A 1 86 ? -4.747 4.605 8.398 1.00 65.12 86 GLY A C 1
ATOM 634 O O . GLY A 1 86 ? -5.811 4.004 8.537 1.00 65.12 86 GLY A O 1
ATOM 635 N N . ASP A 1 87 ? -3.615 3.983 8.061 1.00 81.69 87 ASP A N 1
ATOM 636 C CA . ASP A 1 87 ? -3.516 2.526 7.939 1.00 81.69 87 ASP A CA 1
ATOM 637 C C . ASP A 1 87 ? -3.725 1.798 9.291 1.00 81.69 87 ASP A C 1
ATOM 639 O O . ASP A 1 87 ? -3.502 2.341 10.380 1.00 81.69 87 ASP A O 1
ATOM 643 N N . LEU A 1 88 ? -4.131 0.528 9.219 1.00 74.38 88 LEU A N 1
ATOM 644 C CA . LEU A 1 88 ? -4.336 -0.390 10.343 1.00 74.38 88 LEU A CA 1
ATOM 645 C C . LEU A 1 88 ? -3.137 -0.442 11.301 1.00 74.38 88 LEU A C 1
ATOM 647 O O . LEU A 1 88 ? -3.326 -0.577 12.513 1.00 74.38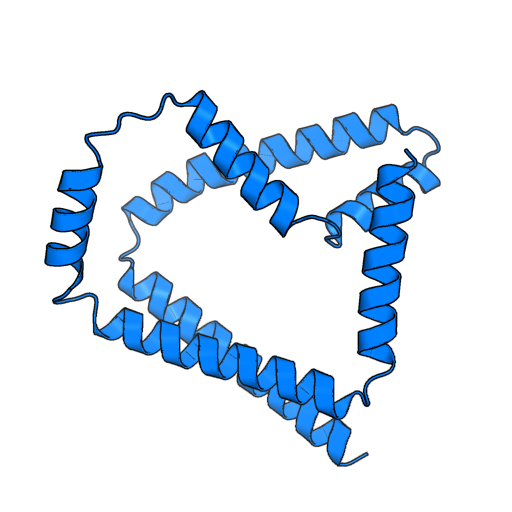 88 LEU A O 1
ATOM 651 N N . SER A 1 89 ? -1.912 -0.287 10.794 1.00 79.81 89 SER A N 1
ATOM 652 C CA . SER A 1 89 ? -0.695 -0.215 11.614 1.00 79.81 89 SER A CA 1
ATOM 653 C C . SER A 1 89 ? -0.684 0.979 12.588 1.00 79.81 89 SER A C 1
ATOM 655 O O . SER A 1 89 ? -0.210 0.855 13.725 1.00 79.81 89 SER A O 1
ATOM 657 N N . GLN A 1 90 ? -1.269 2.119 12.202 1.00 79.25 90 GLN A N 1
ATOM 658 C CA . GLN A 1 90 ? -1.385 3.310 13.051 1.00 79.25 90 GLN A CA 1
ATOM 659 C C . GLN A 1 90 ? -2.431 3.111 14.154 1.00 79.25 90 GLN A C 1
ATOM 661 O O . GLN A 1 90 ? -2.186 3.478 15.306 1.00 79.25 90 GLN A O 1
ATOM 666 N N . LEU A 1 91 ? -3.559 2.465 13.835 1.00 78.62 91 LEU A N 1
ATOM 667 C CA . LEU A 1 91 ? -4.580 2.093 14.822 1.00 78.62 91 LEU A CA 1
ATOM 668 C C . LEU A 1 91 ? -4.046 1.068 15.831 1.00 78.62 91 LEU A C 1
ATOM 670 O O . LEU A 1 91 ? -4.287 1.205 17.030 1.00 78.62 91 LEU A O 1
ATOM 674 N N . ALA A 1 92 ? -3.269 0.085 15.371 1.00 80.62 92 ALA A N 1
ATOM 675 C CA . ALA A 1 92 ? -2.629 -0.900 16.240 1.00 80.62 92 ALA A CA 1
ATOM 676 C C . ALA A 1 92 ? -1.621 -0.247 17.202 1.00 80.62 92 ALA A C 1
ATOM 678 O O . ALA A 1 92 ? -1.624 -0.541 18.399 1.00 80.62 92 ALA A O 1
ATOM 679 N N . THR A 1 93 ? -0.805 0.687 16.702 1.00 83.00 93 THR A N 1
ATOM 680 C CA . THR A 1 93 ? 0.172 1.431 17.517 1.00 83.00 93 THR A CA 1
ATOM 681 C C . THR A 1 93 ? -0.526 2.328 18.543 1.00 83.00 93 THR A C 1
ATOM 683 O O . THR A 1 93 ? -0.131 2.352 19.708 1.00 83.00 93 THR A O 1
ATOM 686 N N . ALA A 1 94 ? -1.607 3.011 18.148 1.00 77.81 94 ALA A N 1
ATOM 687 C CA . ALA A 1 94 ? -2.436 3.804 19.057 1.00 77.81 94 ALA A CA 1
ATOM 688 C C . ALA A 1 94 ? -3.102 2.935 20.140 1.00 77.81 94 ALA A C 1
ATOM 690 O O . ALA A 1 94 ? -3.116 3.313 21.311 1.00 77.81 94 ALA A O 1
ATOM 691 N N . GLY A 1 95 ? -3.595 1.748 19.773 1.00 81.50 95 GLY A N 1
ATOM 692 C CA . GLY A 1 95 ? -4.144 0.770 20.712 1.00 81.50 95 GLY A CA 1
ATOM 693 C C . GLY A 1 95 ? -3.104 0.253 21.709 1.00 81.50 95 GLY A C 1
ATOM 694 O O . GLY A 1 95 ? -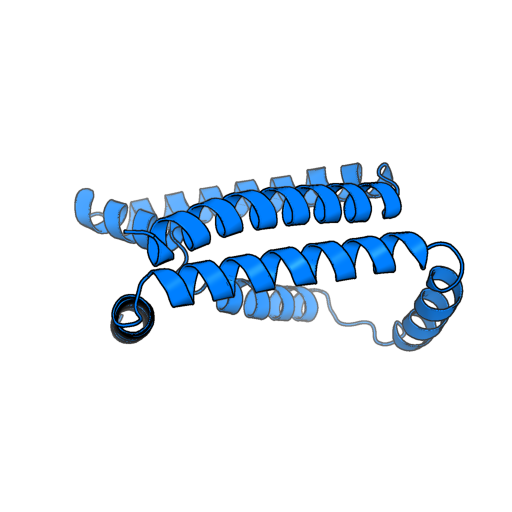3.402 0.136 22.896 1.00 81.50 95 GLY A O 1
ATOM 695 N N . LEU A 1 96 ? -1.867 0.006 21.262 1.00 82.06 96 LEU A N 1
ATOM 696 C CA . LEU A 1 96 ? -0.756 -0.325 22.158 1.00 82.06 96 LEU A CA 1
ATOM 697 C C . LEU A 1 96 ? -0.453 0.823 23.127 1.00 82.06 96 LEU A C 1
ATOM 699 O O . LEU A 1 96 ? -0.352 0.583 24.327 1.00 82.06 96 LEU A O 1
ATOM 703 N N . ALA A 1 97 ? -0.344 2.057 22.631 1.00 83.06 97 ALA A N 1
ATOM 704 C CA . ALA A 1 97 ? -0.075 3.225 23.471 1.00 83.06 97 ALA A CA 1
ATOM 705 C C . ALA A 1 97 ? -1.162 3.421 24.539 1.00 83.06 97 ALA A C 1
ATOM 707 O O . ALA A 1 97 ? -0.837 3.654 25.699 1.00 83.06 97 ALA A O 1
ATOM 708 N N . ALA A 1 98 ? -2.434 3.244 24.170 1.00 80.81 98 ALA A N 1
ATOM 709 C CA . ALA A 1 98 ? -3.558 3.317 25.102 1.00 80.81 98 ALA A CA 1
ATOM 710 C C . ALA A 1 98 ? -3.580 2.163 26.120 1.00 80.81 98 ALA A C 1
ATOM 712 O O . ALA A 1 98 ? -4.042 2.342 27.242 1.00 80.81 98 ALA A O 1
ATOM 713 N N . ARG A 1 99 ? -3.095 0.971 25.746 1.00 81.12 99 ARG A N 1
ATOM 714 C CA . ARG A 1 99 ? -3.068 -0.207 26.627 1.00 81.12 99 ARG A CA 1
ATOM 715 C C . ARG A 1 99 ? -1.940 -0.160 27.655 1.00 81.12 99 ARG A C 1
ATOM 717 O O . ARG A 1 99 ? -2.129 -0.635 28.771 1.00 81.12 99 ARG A O 1
ATOM 724 N N . TYR A 1 100 ? -0.765 0.313 27.251 1.00 79.69 100 TYR A N 1
ATOM 725 C CA . TYR A 1 100 ? 0.436 0.294 28.088 1.00 79.69 100 TYR A CA 1
ATOM 726 C C . TYR A 1 100 ? 0.654 1.594 28.868 1.00 79.69 100 TYR A C 1
ATOM 728 O O . TYR A 1 100 ? 1.520 1.614 29.735 1.00 79.69 100 TYR A O 1
ATOM 736 N N . ASP A 1 101 ? -0.109 2.651 28.563 1.00 76.56 101 ASP A N 1
ATOM 737 C CA . ASP A 1 101 ? -0.031 3.988 29.180 1.00 76.56 101 ASP A CA 1
ATOM 738 C C . ASP A 1 101 ? 1.396 4.589 29.189 1.00 76.56 101 ASP A C 1
ATOM 740 O O . ASP A 1 101 ? 1.718 5.510 29.935 1.00 76.56 101 ASP A O 1
ATOM 744 N N . ASP A 1 102 ? 2.258 4.072 28.305 1.00 80.31 102 ASP A N 1
ATOM 745 C CA . ASP A 1 102 ? 3.639 4.496 28.078 1.00 80.31 102 ASP A CA 1
ATOM 746 C C . ASP A 1 102 ? 3.846 4.775 26.576 1.00 80.31 102 ASP A C 1
ATOM 748 O O . ASP A 1 102 ? 4.303 3.917 25.805 1.00 80.31 102 ASP A O 1
ATOM 752 N N . PRO A 1 103 ? 3.489 5.989 26.119 1.00 78.38 103 PRO A N 1
ATOM 753 C CA . PRO A 1 103 ? 3.580 6.365 24.712 1.00 78.38 103 PRO A CA 1
ATOM 754 C C . PRO A 1 103 ? 5.018 6.403 24.188 1.00 78.38 103 PRO A C 1
ATOM 756 O O . PRO A 1 103 ? 5.235 6.252 22.986 1.00 78.38 103 PRO A O 1
ATOM 759 N N . GLN A 1 104 ? 6.002 6.624 25.066 1.00 82.19 104 GLN A N 1
ATOM 760 C CA . GLN A 1 104 ? 7.405 6.759 24.675 1.00 82.19 104 GLN A CA 1
ATOM 761 C C . GLN A 1 104 ? 7.987 5.399 24.295 1.00 82.19 104 GLN A C 1
ATOM 763 O O . GLN A 1 104 ? 8.582 5.264 23.223 1.00 82.19 104 GLN A O 1
ATOM 768 N N . SER A 1 105 ? 7.741 4.379 25.117 1.00 81.38 105 SER A N 1
ATOM 769 C CA . SER A 1 105 ? 8.167 3.007 24.830 1.00 81.38 105 SER A CA 1
ATOM 770 C C . SER A 1 105 ? 7.514 2.457 23.560 1.00 81.38 105 SER A C 1
ATOM 772 O O . SER A 1 105 ? 8.188 1.846 22.727 1.00 81.38 105 SER A O 1
ATOM 774 N N . VAL A 1 106 ? 6.220 2.733 23.356 1.00 84.31 106 VAL A N 1
ATOM 775 C CA . VAL A 1 106 ? 5.502 2.321 22.139 1.00 84.31 106 VAL A CA 1
ATOM 776 C C . VAL A 1 106 ? 6.034 3.044 20.901 1.00 84.31 106 VAL A C 1
ATOM 778 O O . VAL A 1 106 ? 6.241 2.402 19.872 1.00 84.31 106 VAL A O 1
ATOM 781 N N . PHE A 1 107 ? 6.321 4.346 20.996 1.00 83.25 107 PHE A N 1
ATOM 782 C CA . PHE A 1 107 ? 6.913 5.107 19.894 1.00 83.25 107 PHE A CA 1
ATOM 783 C C . PHE A 1 107 ? 8.274 4.542 19.476 1.00 83.25 107 PHE A C 1
ATOM 785 O O . PHE A 1 107 ? 8.493 4.285 18.294 1.00 83.25 107 PHE A O 1
ATOM 792 N N . VAL A 1 108 ? 9.175 4.308 20.435 1.00 86.50 108 VAL A N 1
ATOM 793 C CA . VAL A 1 108 ? 10.514 3.771 20.149 1.00 86.50 108 VAL A CA 1
ATOM 794 C C . VAL A 1 108 ? 10.422 2.365 19.556 1.00 86.50 108 VAL A C 1
ATOM 796 O O . VAL A 1 108 ? 11.101 2.078 18.570 1.00 86.50 108 VAL A O 1
ATOM 799 N N . GLY A 1 109 ? 9.554 1.507 20.100 1.00 86.31 109 GLY A N 1
ATOM 800 C CA . GLY A 1 109 ? 9.330 0.158 19.578 1.00 86.31 109 GLY A CA 1
ATOM 801 C C . GLY A 1 109 ? 8.776 0.152 18.151 1.00 86.31 109 GLY A C 1
ATOM 802 O O . GLY A 1 109 ? 9.312 -0.544 17.288 1.00 86.31 109 GLY A O 1
ATOM 803 N N . ALA A 1 110 ? 7.749 0.962 17.877 1.00 83.56 110 ALA A N 1
ATOM 804 C CA . ALA A 1 110 ? 7.147 1.081 16.548 1.00 83.56 110 ALA A CA 1
ATOM 805 C C . ALA A 1 110 ? 8.130 1.670 15.524 1.00 83.56 110 ALA A C 1
ATOM 807 O O . ALA A 1 110 ? 8.249 1.154 14.412 1.00 83.56 110 ALA A O 1
ATOM 808 N N . LEU A 1 111 ? 8.888 2.701 15.911 1.00 83.62 111 LEU A N 1
ATOM 809 C CA . LEU A 1 111 ? 9.915 3.299 15.061 1.00 83.62 111 LEU A CA 1
ATOM 810 C C . LEU A 1 111 ? 11.033 2.298 14.744 1.00 83.62 111 LEU A C 1
ATOM 812 O O . LEU A 1 111 ? 11.436 2.175 13.588 1.00 83.62 111 LEU A O 1
ATOM 816 N N . ALA A 1 112 ? 11.514 1.552 15.741 1.00 85.94 112 ALA A N 1
ATOM 817 C CA . ALA A 1 112 ? 12.532 0.526 15.539 1.00 85.94 112 ALA A CA 1
ATOM 818 C C . ALA A 1 112 ? 12.032 -0.589 14.607 1.00 85.94 112 ALA A C 1
ATOM 820 O O . ALA A 1 112 ? 12.744 -0.975 13.679 1.00 85.94 112 ALA A O 1
ATOM 821 N N . ALA A 1 113 ? 10.799 -1.064 14.802 1.00 85.25 113 ALA A N 1
ATOM 822 C CA . ALA A 1 113 ? 10.184 -2.067 13.936 1.00 85.25 113 ALA A CA 1
ATOM 823 C C . ALA A 1 113 ? 10.072 -1.580 12.481 1.00 85.25 113 ALA A C 1
ATOM 825 O O . ALA A 1 113 ? 10.444 -2.309 11.559 1.00 85.25 113 ALA A O 1
ATOM 826 N N . LEU A 1 114 ? 9.637 -0.331 12.279 1.00 83.38 114 LEU A N 1
ATOM 827 C CA . LEU A 1 114 ? 9.547 0.288 10.957 1.00 83.38 114 LEU A CA 1
ATOM 828 C C . LEU A 1 114 ? 10.920 0.376 10.281 1.00 83.38 114 LEU A C 1
ATOM 830 O O . LEU A 1 114 ? 11.068 -0.047 9.137 1.00 83.38 114 LEU A O 1
ATOM 834 N N . LEU A 1 115 ? 11.936 0.882 10.988 1.00 83.62 115 LEU A N 1
ATOM 835 C CA . LEU A 1 115 ? 13.295 1.000 10.453 1.00 83.62 115 LEU A CA 1
ATOM 836 C C . LEU A 1 115 ? 13.883 -0.363 10.076 1.00 83.62 115 LEU A C 1
ATOM 838 O O . LEU A 1 115 ? 14.545 -0.479 9.042 1.00 83.62 115 LEU A O 1
ATOM 842 N N . LEU A 1 116 ? 13.624 -1.397 10.880 1.00 89.19 116 LEU A N 1
ATOM 843 C CA . LEU A 1 116 ? 14.073 -2.761 10.604 1.00 89.19 116 LEU A CA 1
ATOM 844 C C . LEU A 1 116 ? 13.409 -3.336 9.350 1.00 89.19 116 LEU A C 1
ATOM 846 O O . LEU A 1 116 ? 14.111 -3.822 8.463 1.00 89.19 116 LEU A O 1
ATOM 850 N N . ILE A 1 117 ? 12.081 -3.249 9.246 1.00 87.31 117 ILE A N 1
ATOM 851 C CA . ILE A 1 117 ? 11.332 -3.752 8.086 1.00 87.31 117 ILE A CA 1
ATOM 852 C C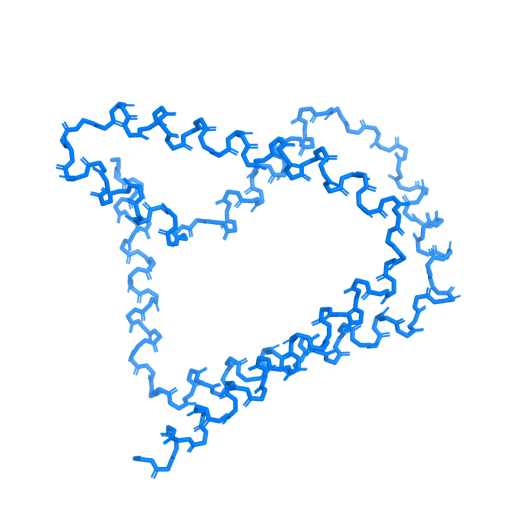 . ILE A 1 117 ? 11.698 -2.978 6.819 1.00 87.31 117 ILE A C 1
ATOM 854 O O . ILE A 1 117 ? 11.946 -3.599 5.788 1.00 87.31 117 ILE A O 1
ATOM 858 N N . ALA A 1 118 ? 11.805 -1.650 6.891 1.00 82.00 118 ALA A N 1
ATOM 859 C CA . ALA A 1 118 ? 12.205 -0.822 5.756 1.00 82.00 118 ALA A CA 1
ATOM 860 C C . ALA A 1 118 ? 13.628 -1.159 5.288 1.00 82.00 118 ALA A C 1
ATOM 862 O O . ALA A 1 118 ? 13.860 -1.354 4.095 1.00 82.00 118 ALA A O 1
ATOM 863 N N . SER A 1 119 ? 14.574 -1.303 6.222 1.00 84.00 119 SER A N 1
ATOM 864 C CA . SER A 1 119 ? 15.945 -1.711 5.896 1.00 84.00 119 SER A CA 1
ATOM 865 C C . SER A 1 119 ? 15.959 -3.087 5.237 1.00 84.00 119 SER A C 1
ATOM 867 O O . SER A 1 119 ? 16.581 -3.269 4.190 1.00 84.00 119 SER A O 1
ATOM 869 N N . LEU A 1 120 ? 15.225 -4.048 5.800 1.00 87.38 120 LEU A N 1
ATOM 870 C CA . LEU A 1 120 ? 15.109 -5.387 5.235 1.00 87.38 120 LEU A CA 1
ATOM 871 C C . LEU A 1 120 ? 14.499 -5.350 3.827 1.00 87.38 120 LEU A C 1
ATOM 873 O O . LEU A 1 120 ? 15.031 -5.991 2.924 1.00 87.38 120 LEU A O 1
ATOM 877 N N . ALA A 1 121 ? 13.448 -4.558 3.609 1.00 82.88 121 ALA A N 1
ATOM 878 C CA . ALA A 1 121 ? 12.812 -4.386 2.307 1.00 82.88 121 ALA A CA 1
ATOM 879 C C . ALA A 1 121 ? 13.772 -3.793 1.266 1.00 82.88 121 ALA A C 1
ATOM 881 O O . ALA A 1 121 ? 13.805 -4.274 0.136 1.00 82.88 121 ALA A O 1
ATOM 882 N N . VAL A 1 122 ? 14.603 -2.814 1.636 1.00 82.88 122 VAL A N 1
ATOM 883 C CA . VAL A 1 122 ? 15.610 -2.239 0.728 1.00 82.88 122 VAL A CA 1
ATOM 884 C C . VAL A 1 122 ? 16.704 -3.261 0.405 1.00 82.88 122 VAL A C 1
ATOM 886 O O . VAL A 1 122 ? 17.001 -3.488 -0.768 1.00 82.88 122 VAL A O 1
ATOM 889 N N . PHE A 1 123 ? 17.277 -3.924 1.413 1.00 84.25 123 PHE A N 1
ATOM 890 C CA . PHE A 1 123 ? 18.360 -4.895 1.209 1.00 84.25 123 PHE A CA 1
ATOM 891 C C . PHE A 1 123 ? 17.907 -6.141 0.437 1.00 84.25 123 PHE A C 1
ATOM 893 O O . PHE A 1 123 ? 18.608 -6.606 -0.468 1.00 84.25 123 PHE A O 1
ATOM 900 N N . VAL A 1 124 ? 16.743 -6.691 0.786 1.00 85.38 124 VAL A N 1
ATOM 901 C CA . VAL A 1 124 ? 16.178 -7.880 0.136 1.00 85.38 124 VAL A CA 1
ATOM 902 C C . VAL A 1 124 ? 15.579 -7.509 -1.213 1.00 85.38 124 VAL A C 1
ATOM 904 O O . VAL A 1 124 ? 15.869 -8.178 -2.203 1.00 85.38 124 VAL A O 1
ATOM 907 N N . GLY A 1 125 ? 14.804 -6.427 -1.284 1.00 77.38 125 GLY A N 1
ATOM 908 C CA . GLY A 1 125 ? 14.156 -5.956 -2.505 1.00 77.38 125 GLY A CA 1
ATOM 909 C C . GLY A 1 125 ? 15.159 -5.626 -3.603 1.00 77.38 125 GLY A C 1
ATOM 910 O O . GLY A 1 125 ? 14.989 -6.093 -4.726 1.00 77.38 125 GLY A O 1
ATOM 911 N N . ALA A 1 126 ? 16.259 -4.936 -3.282 1.00 74.06 126 ALA A N 1
ATOM 912 C CA . ALA A 1 126 ? 17.308 -4.641 -4.259 1.00 74.06 126 ALA A CA 1
ATOM 913 C C . ALA A 1 126 ? 17.953 -5.917 -4.830 1.00 74.06 126 ALA A C 1
ATOM 915 O O . ALA A 1 126 ? 18.167 -6.020 -6.038 1.00 74.06 126 ALA A O 1
ATOM 916 N N . LYS A 1 127 ? 18.218 -6.925 -3.986 1.00 77.06 127 LYS A N 1
ATOM 917 C CA . LYS A 1 127 ? 18.768 -8.215 -4.439 1.00 77.06 127 LYS A CA 1
ATOM 918 C C . LYS A 1 127 ? 17.759 -9.049 -5.226 1.00 77.06 127 LYS A C 1
ATOM 920 O O . LYS A 1 127 ? 18.146 -9.723 -6.178 1.00 77.06 127 LYS A O 1
ATOM 925 N N . LEU A 1 128 ? 16.491 -9.026 -4.825 1.00 75.88 128 LEU A N 1
ATOM 926 C CA . LEU A 1 128 ? 15.435 -9.836 -5.421 1.00 75.88 128 LEU A CA 1
ATOM 927 C C . LEU A 1 128 ? 15.000 -9.279 -6.782 1.00 75.88 128 LEU A C 1
ATOM 929 O O . LEU A 1 128 ? 14.909 -10.032 -7.750 1.00 75.88 128 LEU A O 1
ATOM 933 N N . VAL A 1 129 ? 14.822 -7.960 -6.890 1.00 71.69 129 VAL A N 1
ATOM 934 C CA . VAL A 1 129 ? 14.484 -7.276 -8.151 1.00 71.69 129 VAL A CA 1
ATOM 935 C C . VAL A 1 129 ? 15.605 -7.423 -9.181 1.00 71.69 129 VAL A C 1
ATOM 937 O O . VAL A 1 129 ? 15.321 -7.589 -10.361 1.00 71.69 129 VAL A O 1
ATOM 940 N N . ALA A 1 130 ? 16.871 -7.483 -8.754 1.00 71.44 130 ALA A N 1
ATOM 941 C CA . ALA A 1 130 ? 17.994 -7.751 -9.658 1.00 71.44 130 ALA A CA 1
ATOM 942 C C . ALA A 1 130 ? 17.970 -9.161 -10.288 1.00 71.44 130 ALA A C 1
ATOM 944 O O . ALA A 1 130 ? 18.682 -9.413 -11.258 1.00 71.44 130 ALA A O 1
ATOM 945 N N . ARG A 1 131 ? 17.189 -10.099 -9.735 1.00 77.06 131 ARG A N 1
ATOM 946 C CA . ARG A 1 131 ? 17.092 -11.490 -10.212 1.00 77.06 131 ARG A CA 1
ATOM 947 C C . ARG A 1 131 ? 15.726 -11.842 -10.801 1.00 77.06 131 ARG A C 1
ATOM 949 O O . ARG A 1 131 ? 15.622 -12.861 -11.480 1.00 77.06 131 ARG A O 1
ATOM 956 N N . LEU A 1 132 ? 14.694 -11.034 -10.555 1.00 75.25 132 LEU A N 1
ATOM 957 C CA . LEU A 1 132 ? 13.342 -11.280 -11.048 1.00 75.25 132 LEU A CA 1
ATOM 958 C C . LEU A 1 132 ? 13.062 -10.466 -12.316 1.00 75.25 132 LEU A C 1
ATOM 960 O O . LEU A 1 132 ? 13.067 -9.237 -12.266 1.00 75.25 132 LEU A O 1
ATOM 964 N N . PRO A 1 133 ? 12.740 -11.112 -13.451 1.00 80.56 133 PRO A N 1
ATOM 965 C CA . PRO A 1 133 ? 12.301 -10.381 -14.627 1.00 80.56 133 PRO A CA 1
ATOM 966 C C . PRO A 1 133 ? 10.977 -9.674 -14.316 1.00 80.56 133 PRO A C 1
ATOM 968 O O . PRO A 1 133 ? 10.003 -10.304 -13.898 1.00 80.56 133 PRO A O 1
ATOM 971 N N . ILE A 1 134 ? 10.924 -8.365 -14.575 1.00 79.44 134 ILE A N 1
ATOM 972 C CA . ILE A 1 134 ? 9.764 -7.500 -14.299 1.00 79.44 134 ILE A CA 1
ATOM 973 C C . ILE A 1 134 ? 8.451 -8.044 -14.887 1.00 79.44 134 ILE A C 1
ATOM 975 O O . ILE A 1 134 ? 7.379 -7.862 -14.315 1.00 79.44 134 ILE A O 1
ATOM 979 N N . ARG A 1 135 ? 8.542 -8.796 -15.991 1.00 79.75 135 ARG A N 1
ATOM 980 C CA . ARG A 1 135 ? 7.415 -9.487 -16.632 1.00 79.75 135 ARG A CA 1
ATOM 981 C C . ARG A 1 135 ? 6.751 -10.509 -15.718 1.00 79.75 135 ARG A C 1
ATOM 983 O O . ARG A 1 135 ? 5.526 -10.574 -15.678 1.00 79.75 135 ARG A O 1
ATOM 990 N N . LEU A 1 136 ? 7.540 -11.287 -14.973 1.00 83.75 136 LEU A N 1
ATOM 991 C CA . LEU A 1 136 ? 7.000 -12.240 -14.005 1.00 83.75 136 LEU A CA 1
ATOM 992 C C . LEU A 1 136 ? 6.339 -11.503 -12.846 1.00 83.75 136 LEU A C 1
ATOM 994 O O . LEU A 1 136 ? 5.237 -11.869 -12.466 1.00 83.75 136 LEU A O 1
ATOM 998 N N . VAL A 1 137 ? 6.946 -10.421 -12.351 1.00 84.38 137 VAL A N 1
ATOM 999 C CA . VAL A 1 137 ? 6.359 -9.605 -11.276 1.00 84.38 137 VAL A CA 1
ATOM 1000 C C . VAL A 1 137 ? 5.001 -9.032 -11.700 1.00 84.38 137 VAL A C 1
ATOM 1002 O O . VAL A 1 137 ? 4.016 -9.206 -10.983 1.00 84.38 137 VAL A O 1
ATOM 1005 N N . ARG A 1 138 ? 4.911 -8.424 -12.893 1.00 84.75 138 ARG A N 1
ATOM 1006 C CA . ARG A 1 138 ? 3.650 -7.877 -13.427 1.00 84.75 138 ARG A CA 1
ATOM 1007 C C . ARG A 1 138 ? 2.601 -8.961 -13.684 1.00 84.75 138 ARG A C 1
ATOM 1009 O O . ARG A 1 138 ? 1.442 -8.757 -13.339 1.00 84.75 138 ARG A O 1
ATOM 1016 N N . ARG A 1 139 ? 2.984 -10.123 -14.233 1.00 87.69 139 ARG A N 1
ATOM 1017 C CA . ARG A 1 139 ? 2.054 -11.253 -14.433 1.00 87.69 139 ARG A CA 1
ATOM 1018 C C . ARG A 1 139 ? 1.531 -11.804 -13.112 1.00 87.69 139 ARG A C 1
ATOM 1020 O O . ARG A 1 139 ? 0.329 -12.008 -12.992 1.00 87.69 139 ARG A O 1
ATOM 1027 N N . SER A 1 140 ? 2.400 -12.007 -12.126 1.00 89.25 140 SER A N 1
ATOM 1028 C CA . SER A 1 140 ? 1.994 -12.467 -10.796 1.00 89.25 140 SER A CA 1
ATOM 1029 C C . SER A 1 140 ? 1.034 -11.478 -10.138 1.00 89.25 140 SER A C 1
ATOM 1031 O O . SER A 1 140 ? 0.012 -11.891 -9.598 1.00 89.25 140 SER A O 1
ATOM 1033 N N . ALA A 1 141 ? 1.310 -10.174 -10.246 1.00 88.19 141 ALA A N 1
ATOM 1034 C CA . ALA A 1 141 ? 0.411 -9.134 -9.755 1.00 88.19 141 ALA A CA 1
ATOM 1035 C C . ALA A 1 141 ? -0.942 -9.150 -10.490 1.00 88.19 141 ALA A C 1
ATOM 1037 O O . ALA A 1 141 ? -1.980 -9.100 -9.839 1.00 88.19 141 ALA A O 1
ATOM 1038 N N . ALA A 1 142 ? -0.956 -9.298 -11.819 1.00 91.31 142 ALA A N 1
ATOM 1039 C CA . ALA A 1 142 ? -2.192 -9.407 -12.597 1.00 91.31 142 ALA A CA 1
ATOM 1040 C C . ALA A 1 142 ? -3.042 -10.621 -12.180 1.00 91.31 142 ALA A C 1
ATOM 1042 O O . ALA A 1 142 ? -4.252 -10.494 -12.013 1.00 91.31 142 ALA A O 1
ATOM 1043 N N . VAL A 1 143 ? -2.410 -11.782 -11.965 1.00 94.44 143 VAL A N 1
ATOM 1044 C CA . VAL A 1 143 ? -3.086 -13.001 -11.486 1.00 94.44 143 VAL A CA 1
ATOM 1045 C C . VAL A 1 143 ? -3.666 -12.790 -10.089 1.00 94.44 143 VAL A C 1
ATOM 1047 O O . VAL A 1 143 ? -4.809 -13.165 -9.841 1.00 94.44 143 VAL A O 1
ATOM 1050 N N . LEU A 1 144 ? -2.911 -12.158 -9.188 1.00 94.06 144 LEU A N 1
ATOM 1051 C CA . LEU A 1 144 ? -3.378 -11.867 -7.835 1.00 94.06 144 LEU A CA 1
ATOM 1052 C C . LEU A 1 144 ? -4.575 -10.905 -7.843 1.00 94.06 144 LEU A C 1
ATOM 1054 O O . LEU A 1 144 ? -5.572 -11.157 -7.173 1.00 94.06 144 LEU A O 1
ATOM 1058 N N . PHE A 1 145 ? -4.513 -9.843 -8.649 1.00 94.19 145 PHE A N 1
ATOM 1059 C CA . PHE A 1 145 ? -5.630 -8.916 -8.832 1.00 94.19 145 PHE A CA 1
ATOM 1060 C C . PHE A 1 145 ? -6.855 -9.612 -9.433 1.00 94.19 145 PHE A C 1
ATOM 1062 O O . PHE A 1 145 ? -7.969 -9.364 -8.984 1.00 94.19 145 PHE A O 1
ATOM 1069 N N . ALA A 1 146 ? -6.668 -10.518 -10.396 1.00 93.19 146 ALA A N 1
ATOM 1070 C CA . ALA A 1 146 ? -7.768 -11.303 -10.949 1.00 93.19 146 ALA A CA 1
ATOM 1071 C C . ALA A 1 146 ? -8.409 -12.204 -9.881 1.00 93.19 146 ALA A C 1
ATOM 1073 O O . ALA A 1 146 ? -9.633 -12.279 -9.800 1.00 93.19 146 ALA A O 1
ATOM 1074 N N . ALA A 1 147 ? -7.603 -12.839 -9.025 1.00 95.56 147 ALA A N 1
ATOM 1075 C CA . ALA A 1 147 ? -8.108 -13.639 -7.913 1.00 95.56 147 ALA A CA 1
ATOM 1076 C C . ALA A 1 147 ? -8.921 -12.787 -6.924 1.00 95.56 147 ALA A C 1
ATOM 1078 O O . ALA A 1 147 ? -10.036 -13.165 -6.568 1.00 95.56 147 ALA A O 1
ATOM 1079 N N . PHE A 1 148 ? -8.419 -11.610 -6.538 1.00 93.31 148 PHE A N 1
ATOM 1080 C CA . PHE A 1 148 ? -9.167 -10.684 -5.683 1.00 93.31 148 PHE A CA 1
ATOM 1081 C C . PHE A 1 148 ? -10.441 -10.160 -6.344 1.00 93.31 148 PHE A C 1
ATOM 1083 O O . PHE A 1 148 ? -11.458 -10.047 -5.668 1.00 93.31 148 PHE A O 1
ATOM 1090 N N . ALA A 1 149 ? -10.432 -9.914 -7.656 1.00 92.75 149 ALA A N 1
ATOM 1091 C CA . ALA A 1 149 ? -11.634 -9.530 -8.391 1.00 92.75 149 ALA A CA 1
ATOM 1092 C C . ALA A 1 149 ? -12.707 -10.625 -8.333 1.00 92.75 149 ALA A C 1
ATOM 1094 O O . ALA A 1 149 ? -13.876 -10.320 -8.126 1.00 92.75 149 ALA A O 1
ATOM 1095 N N . VAL A 1 150 ? -12.320 -11.898 -8.470 1.00 94.62 150 VAL A N 1
ATOM 1096 C CA . VAL A 1 150 ? -13.251 -13.034 -8.363 1.00 94.62 150 VAL A CA 1
ATOM 1097 C C . VAL A 1 150 ? -13.809 -13.165 -6.945 1.00 94.62 150 VAL A C 1
ATOM 1099 O O . VAL A 1 150 ? -15.014 -13.352 -6.782 1.00 94.62 150 VAL A O 1
ATOM 1102 N N . LEU A 1 151 ? -12.961 -13.034 -5.922 1.00 92.94 151 LEU A N 1
ATOM 1103 C CA . LEU A 1 151 ? -13.403 -13.073 -4.525 1.00 92.94 151 LEU A CA 1
ATOM 1104 C C . LEU A 1 151 ? -14.374 -11.924 -4.219 1.00 92.94 151 LEU A C 1
ATOM 1106 O O . LEU A 1 151 ? -15.483 -12.175 -3.749 1.00 92.94 151 LEU A O 1
ATOM 1110 N N . ALA A 1 152 ? -14.021 -10.693 -4.587 1.00 89.75 152 ALA A N 1
ATOM 1111 C CA . ALA A 1 152 ? -14.885 -9.528 -4.414 1.00 89.75 152 ALA A CA 1
ATOM 1112 C C . ALA A 1 152 ? -16.202 -9.656 -5.201 1.00 89.75 152 ALA A C 1
ATOM 1114 O O . ALA A 1 152 ? -17.260 -9.279 -4.701 1.00 89.75 152 ALA A O 1
ATOM 1115 N N . ALA A 1 153 ? -16.169 -10.251 -6.400 1.00 90.38 153 ALA A N 1
ATOM 1116 C CA . ALA A 1 153 ? -17.375 -10.508 -7.181 1.00 90.38 153 ALA A CA 1
ATOM 1117 C C . ALA A 1 153 ? -18.312 -11.491 -6.467 1.00 90.38 153 ALA A C 1
ATOM 1119 O O . ALA A 1 153 ? -19.527 -11.303 -6.499 1.00 90.38 153 ALA A O 1
ATOM 1120 N N . SER A 1 154 ? -17.766 -12.518 -5.804 1.00 91.56 154 SER A N 1
ATOM 1121 C CA . SER A 1 154 ? -18.574 -13.461 -5.024 1.00 91.56 154 SER A CA 1
ATOM 1122 C C . SER A 1 154 ? -19.285 -12.767 -3.859 1.00 91.56 154 SER A C 1
ATOM 1124 O O . SER A 1 154 ? -20.484 -12.972 -3.670 1.00 91.56 154 SER A O 1
ATOM 1126 N N . GLU A 1 155 ? -18.593 -11.858 -3.167 1.00 87.00 155 GLU A N 1
ATOM 1127 C CA . GLU A 1 155 ? -19.181 -11.030 -2.111 1.00 87.00 155 GLU A CA 1
ATOM 1128 C C . GLU A 1 155 ? -20.260 -10.094 -2.670 1.00 87.00 155 GLU A C 1
ATOM 1130 O O . GLU A 1 155 ? -21.361 -10.022 -2.121 1.00 87.00 155 GLU A O 1
ATOM 1135 N N . ALA A 1 156 ? -20.000 -9.441 -3.806 1.00 87.06 156 ALA A N 1
ATOM 1136 C CA . ALA A 1 156 ? -20.974 -8.572 -4.461 1.00 87.06 156 ALA A CA 1
ATOM 1137 C C . ALA A 1 156 ? -22.256 -9.335 -4.825 1.00 87.06 156 ALA A C 1
ATOM 1139 O O . ALA A 1 156 ? -23.351 -8.878 -4.504 1.00 87.06 156 ALA A O 1
ATOM 1140 N N . VAL A 1 157 ? -22.137 -10.523 -5.427 1.00 88.31 157 VAL A N 1
ATOM 1141 C CA . VAL A 1 157 ? -23.292 -11.367 -5.780 1.00 88.31 157 VAL A CA 1
ATOM 1142 C C . VAL A 1 157 ? -24.104 -11.738 -4.540 1.00 88.31 157 VAL A C 1
ATOM 1144 O O . VAL A 1 157 ? -25.329 -11.629 -4.568 1.00 88.31 157 VAL A O 1
ATOM 1147 N N . THR A 1 158 ? -23.449 -12.117 -3.438 1.00 86.94 158 THR A N 1
ATOM 1148 C CA . THR A 1 158 ? -24.161 -12.404 -2.182 1.00 86.94 158 THR A CA 1
ATOM 1149 C C . THR A 1 158 ? -24.842 -11.170 -1.594 1.00 86.94 158 THR A C 1
ATOM 1151 O O . THR A 1 158 ? -25.952 -11.281 -1.087 1.00 86.94 158 THR A O 1
ATOM 1154 N N . ALA A 1 159 ? -24.234 -9.988 -1.720 1.00 82.19 159 ALA A N 1
ATOM 1155 C CA . ALA A 1 159 ? -24.778 -8.736 -1.202 1.00 82.19 159 ALA A CA 1
ATOM 1156 C C . ALA A 1 159 ? -25.986 -8.208 -1.999 1.00 82.19 159 ALA A C 1
ATOM 1158 O O . ALA A 1 159 ? -26.794 -7.472 -1.442 1.00 82.19 159 ALA A O 1
ATOM 1159 N N . PHE A 1 160 ? -26.114 -8.556 -3.286 1.00 78.12 160 PHE A N 1
ATOM 1160 C CA . PHE A 1 160 ? -27.296 -8.233 -4.101 1.00 78.12 160 PHE A CA 1
ATOM 1161 C C . PHE A 1 160 ? -28.406 -9.293 -4.015 1.00 78.12 160 PHE A C 1
ATOM 1163 O O . PHE A 1 160 ? -29.544 -9.002 -4.378 1.00 78.12 160 PHE A O 1
ATOM 1170 N N . GLY A 1 161 ? -28.078 -10.521 -3.602 1.00 72.25 161 GLY A N 1
ATOM 1171 C CA . GLY A 1 161 ? -29.031 -11.629 -3.492 1.00 72.25 161 GLY A CA 1
ATOM 1172 C C . GLY A 1 161 ? -29.662 -11.818 -2.107 1.00 72.25 161 GLY A C 1
ATOM 1173 O O . GLY A 1 161 ? -30.583 -12.627 -1.994 1.00 72.25 161 GLY A O 1
ATOM 1174 N N . GLY A 1 162 ? -29.152 -11.131 -1.078 1.00 54.84 162 GLY A N 1
ATOM 1175 C CA . GLY A 1 162 ? -29.626 -11.179 0.312 1.00 54.84 162 GLY A CA 1
ATOM 1176 C C . GLY A 1 162 ? -30.501 -10.003 0.722 1.00 54.84 162 GLY A C 1
ATOM 1177 O O . GLY A 1 162 ? -30.492 -8.970 0.019 1.00 54.84 162 GLY A O 1
#

Secondary structure (DSSP, 8-state):
-HHHHHHHHHHHHHHHHHHTS-HHHHHHHHHHHHHHHHHHHHHHHHHTTTSHHHHHHHHHTTTTS---HHHHHHHHHHHHHHHSTT-HHHHHHHHHHHHHS-HHHHHHHHHHHHHHHHHHHHHHHHHHHTTS-HHHHHHHHHHHHHHHHHHHHHHHHHHHH-

Foldseek 3Di:
DVVLVVLLVVVVVVVVVVVVPQVLVVLVVQLVVLLVLLVVLLVVLVCVPPCVVVVCVVVVVVPVPPDPPVVVVVVVCVVVCVVCRPPPLVVVLVVVCVVVVCNPVSVVVSVVVVVVVVVCCVVVVVVVVVPDDVSVVSNVSSVVSVVSSVVSVVVSVVSVVD